Protein AF-A0A7C4ANP7-F1 (afdb_monomer_lite)

Structure (mmCIF, N/CA/C/O backbone):
data_AF-A0A7C4ANP7-F1
#
_entry.id   AF-A0A7C4ANP7-F1
#
loop_
_atom_site.group_PDB
_atom_site.id
_atom_site.type_symbol
_atom_site.label_atom_id
_atom_site.label_alt_id
_atom_site.label_comp_id
_atom_site.label_asym_id
_atom_site.label_entity_id
_atom_site.label_seq_id
_atom_site.pdbx_PDB_ins_code
_atom_site.Cartn_x
_atom_site.Cartn_y
_atom_site.Cartn_z
_atom_site.occupancy
_atom_site.B_iso_or_equiv
_atom_site.auth_seq_id
_atom_site.auth_comp_id
_atom_site.auth_asym_id
_atom_site.auth_atom_id
_atom_site.pdbx_PDB_model_num
ATOM 1 N N . MET A 1 1 ? -17.317 -28.938 -6.464 1.00 40.22 1 MET A N 1
ATOM 2 C CA . MET A 1 1 ? -17.185 -28.400 -5.095 1.00 40.22 1 MET A CA 1
ATOM 3 C C . MET A 1 1 ? -15.852 -27.673 -5.060 1.00 40.22 1 MET A C 1
ATOM 5 O O . MET A 1 1 ? -14.845 -28.324 -5.298 1.00 40.22 1 MET A O 1
ATOM 9 N N . ALA A 1 2 ? -15.842 -26.341 -4.957 1.00 45.69 2 ALA A N 1
ATOM 10 C CA . ALA A 1 2 ? -14.585 -25.593 -4.890 1.00 45.69 2 ALA A CA 1
ATOM 11 C C . ALA A 1 2 ? -13.869 -25.971 -3.587 1.00 45.69 2 ALA A C 1
ATOM 13 O O . ALA A 1 2 ? -14.517 -26.036 -2.540 1.00 45.69 2 ALA A O 1
ATOM 14 N N . LEU A 1 3 ? -12.574 -26.278 -3.661 1.00 48.97 3 LEU A N 1
ATOM 15 C CA . LEU A 1 3 ? -11.754 -26.477 -2.468 1.00 48.97 3 LEU A CA 1
ATOM 16 C C . LEU A 1 3 ? -11.842 -25.209 -1.596 1.00 48.97 3 LEU A C 1
ATOM 18 O O . LEU A 1 3 ? -11.924 -24.108 -2.152 1.00 48.97 3 LEU A O 1
ATOM 22 N N . PRO A 1 4 ? -11.867 -25.328 -0.257 1.00 54.59 4 PRO A N 1
ATOM 23 C CA . PRO A 1 4 ? -11.813 -24.157 0.607 1.00 54.59 4 PRO A CA 1
ATOM 24 C C . PRO A 1 4 ? -10.547 -23.362 0.276 1.00 54.59 4 PRO A C 1
ATOM 26 O O . PRO A 1 4 ? -9.465 -23.939 0.176 1.00 54.59 4 PRO A O 1
ATOM 29 N N . LYS A 1 5 ? -10.689 -22.047 0.073 1.00 63.66 5 LYS A N 1
ATOM 30 C CA . LYS A 1 5 ? -9.540 -21.158 -0.113 1.00 63.66 5 LYS A CA 1
ATOM 31 C C . LYS A 1 5 ? -8.681 -21.239 1.144 1.00 63.66 5 LYS A C 1
ATOM 33 O O . LYS A 1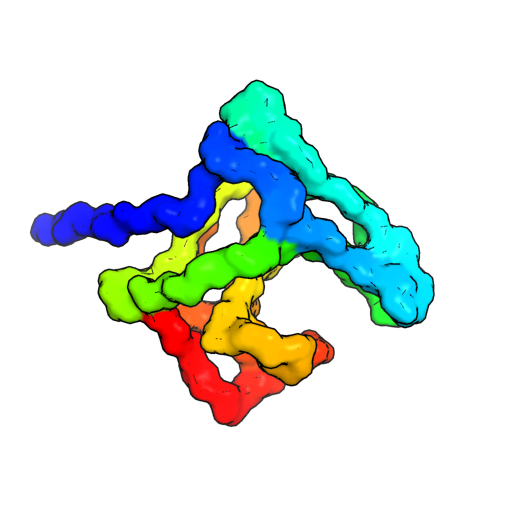 5 ? -9.143 -20.898 2.231 1.00 63.66 5 LYS A O 1
ATOM 38 N N . GLN A 1 6 ? -7.473 -21.765 0.996 1.00 81.12 6 GLN A N 1
ATOM 39 C CA . GLN A 1 6 ? -6.499 -21.804 2.070 1.00 81.12 6 GLN A CA 1
ATOM 40 C C . GLN A 1 6 ? -5.909 -20.399 2.197 1.00 81.12 6 GLN A C 1
ATOM 42 O O . GLN A 1 6 ? -5.397 -19.854 1.225 1.00 81.12 6 GLN A O 1
ATOM 47 N N . GLU A 1 7 ? -6.028 -19.799 3.376 1.00 89.56 7 GLU A N 1
ATOM 48 C CA . GLU A 1 7 ? -5.483 -18.478 3.687 1.00 89.56 7 GLU A CA 1
ATOM 49 C C . GLU A 1 7 ? -4.463 -18.619 4.817 1.00 89.56 7 GLU A C 1
ATOM 51 O O . GLU A 1 7 ? -4.650 -19.417 5.740 1.00 89.56 7 GLU A O 1
ATOM 56 N N . ILE A 1 8 ? -3.394 -17.826 4.759 1.00 91.50 8 ILE A N 1
ATOM 57 C CA . ILE A 1 8 ? -2.468 -17.638 5.876 1.00 91.50 8 ILE A CA 1
ATOM 58 C C . ILE A 1 8 ? -2.485 -16.181 6.314 1.00 91.50 8 ILE A C 1
ATOM 60 O O . ILE A 1 8 ? -2.607 -15.262 5.504 1.00 91.50 8 ILE A O 1
ATOM 64 N N . VAL A 1 9 ? -2.353 -15.964 7.618 1.00 89.81 9 VAL A N 1
ATOM 65 C CA . VAL A 1 9 ? -2.285 -14.618 8.183 1.00 89.81 9 VAL A CA 1
ATOM 66 C C . VAL A 1 9 ? -0.850 -14.115 8.073 1.00 89.81 9 VAL A C 1
ATOM 68 O O . VAL A 1 9 ? 0.039 -14.628 8.746 1.00 89.81 9 VAL A O 1
ATOM 71 N N . LEU A 1 10 ? -0.630 -13.104 7.230 1.00 89.25 10 LEU A N 1
ATOM 72 C CA . LEU A 1 10 ? 0.674 -12.437 7.111 1.00 89.25 10 LEU A CA 1
ATOM 73 C C . LEU A 1 10 ? 0.885 -11.400 8.215 1.00 89.25 10 LEU A C 1
ATOM 75 O O . LEU A 1 10 ? 1.976 -11.272 8.763 1.00 89.25 10 LEU A O 1
ATOM 79 N N . VAL A 1 11 ? -0.171 -10.654 8.546 1.00 88.75 11 VAL A N 1
ATOM 80 C CA . VAL A 1 11 ? -0.150 -9.629 9.589 1.00 88.75 11 VAL A CA 1
ATOM 81 C C . VAL A 1 11 ? -1.439 -9.712 10.385 1.00 88.75 11 VAL A C 1
ATOM 83 O O . VAL A 1 11 ? -2.523 -9.498 9.846 1.00 88.75 11 VAL A O 1
ATOM 86 N N . ASP A 1 12 ? -1.301 -9.968 11.682 1.00 87.81 12 ASP A N 1
ATOM 87 C CA . ASP A 1 12 ? -2.381 -9.812 12.647 1.00 87.81 12 ASP A CA 1
ATOM 88 C C . ASP A 1 12 ? -2.166 -8.528 13.449 1.00 87.81 12 ASP A C 1
ATOM 90 O O . ASP A 1 12 ? -1.291 -8.444 14.312 1.00 87.81 12 ASP A O 1
ATOM 94 N N . PHE A 1 13 ? -2.981 -7.513 13.172 1.00 86.81 13 PHE A 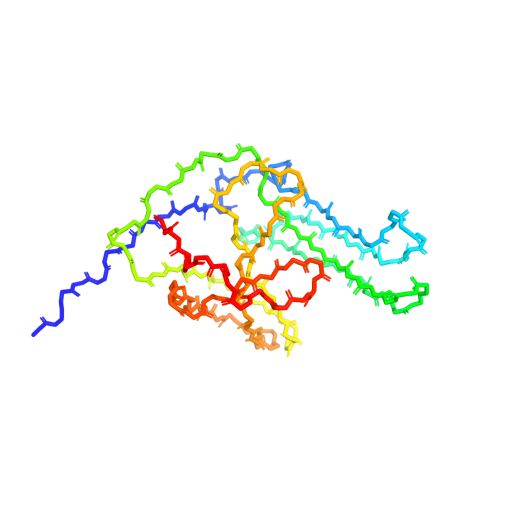N 1
ATOM 95 C CA . PHE A 1 13 ? -2.909 -6.244 13.886 1.00 86.81 13 PHE A CA 1
ATOM 96 C C . PHE A 1 13 ? -3.411 -6.313 15.334 1.00 86.81 13 PHE A C 1
ATOM 98 O O . PHE A 1 13 ? -3.214 -5.357 16.075 1.00 86.81 13 PHE A O 1
ATOM 105 N N . HIS A 1 14 ? -4.036 -7.412 15.766 1.00 83.50 14 HIS A N 1
ATOM 106 C CA . HIS A 1 14 ? -4.350 -7.622 17.183 1.00 83.50 14 HIS A CA 1
ATOM 107 C C . HIS A 1 14 ? -3.122 -8.051 17.989 1.00 83.50 14 HIS A C 1
ATOM 109 O O . HIS A 1 14 ? -3.103 -7.879 19.206 1.00 83.50 14 HIS A O 1
ATOM 115 N N . ASN A 1 15 ? -2.100 -8.585 17.316 1.00 75.50 15 ASN A N 1
ATOM 116 C CA . ASN A 1 15 ? -0.897 -9.127 17.941 1.00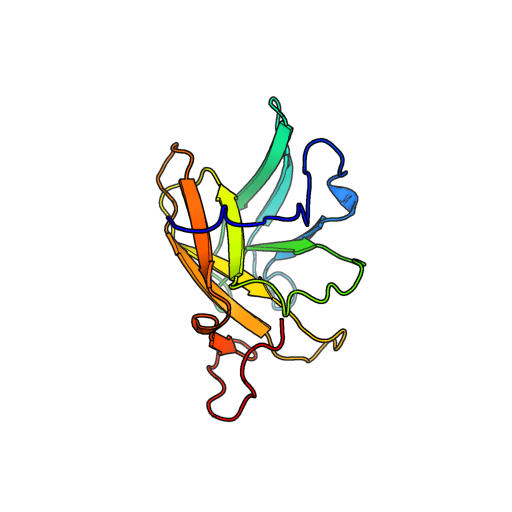 75.50 15 ASN A CA 1
ATOM 117 C C . ASN A 1 15 ? 0.398 -8.494 17.396 1.00 75.50 15 ASN A C 1
ATOM 119 O O . ASN A 1 15 ? 1.493 -9.017 17.595 1.00 75.50 15 ASN A O 1
ATOM 123 N N . THR A 1 16 ? 0.288 -7.364 16.690 1.00 68.25 16 THR A N 1
ATOM 124 C CA . THR A 1 16 ? 1.433 -6.585 16.212 1.00 68.25 16 THR A CA 1
ATOM 125 C C . THR A 1 16 ? 1.447 -5.212 16.862 1.00 68.25 16 THR A C 1
ATOM 127 O O . THR A 1 16 ? 0.404 -4.638 17.168 1.00 68.25 16 THR A O 1
ATOM 130 N N . THR A 1 17 ? 2.639 -4.658 17.054 1.00 68.88 17 THR A N 1
ATOM 131 C CA . THR A 1 17 ? 2.788 -3.291 17.548 1.00 68.88 17 THR A CA 1
ATOM 132 C C . THR A 1 17 ? 3.034 -2.346 16.371 1.00 68.88 17 THR A C 1
ATOM 134 O O . THR A 1 17 ? 3.784 -2.657 15.445 1.00 68.88 17 THR A O 1
ATOM 137 N N . VAL A 1 18 ? 2.425 -1.156 16.408 1.00 71.88 18 VAL A N 1
ATOM 138 C CA . VAL A 1 18 ? 2.625 -0.103 15.391 1.00 71.88 18 VAL A CA 1
ATOM 139 C C . VAL A 1 18 ? 4.097 0.206 15.078 1.00 71.88 18 VAL A C 1
ATOM 141 O O . VAL A 1 18 ? 4.363 0.439 13.908 1.00 71.88 18 VAL A O 1
ATOM 144 N N . PRO A 1 19 ? 5.071 0.180 16.015 1.00 62.22 19 PRO A N 1
ATOM 145 C CA . PRO A 1 19 ? 6.475 0.487 15.713 1.00 62.22 19 PRO A CA 1
ATOM 146 C C . PRO A 1 19 ? 7.128 -0.357 14.605 1.00 62.22 19 PRO A C 1
ATOM 148 O O . PRO A 1 19 ? 8.150 0.059 14.060 1.00 62.22 19 PRO A O 1
ATOM 151 N N . VAL A 1 20 ? 6.563 -1.522 14.254 1.00 80.50 20 VAL A N 1
ATOM 152 C CA . VAL A 1 20 ? 7.018 -2.330 13.103 1.00 80.50 20 VAL A CA 1
ATOM 153 C C . VAL A 1 20 ? 6.653 -1.662 11.769 1.00 80.50 20 VAL A C 1
ATOM 155 O O . VAL A 1 20 ? 7.358 -1.802 10.767 1.00 80.50 20 VAL A O 1
ATOM 158 N N . TRP A 1 21 ? 5.571 -0.887 11.760 1.00 87.69 21 TRP A N 1
ATOM 159 C CA . TRP A 1 21 ? 5.126 -0.101 10.623 1.00 87.69 21 TRP A CA 1
ATOM 160 C C . TRP A 1 21 ? 5.691 1.313 10.684 1.00 87.69 21 TRP A C 1
ATOM 162 O O . TRP A 1 21 ? 5.562 2.029 11.675 1.00 87.69 21 TRP A O 1
ATOM 172 N N . ARG A 1 22 ? 6.300 1.748 9.585 1.00 89.25 22 ARG A N 1
ATOM 173 C CA . ARG A 1 22 ? 6.880 3.083 9.463 1.00 89.25 22 ARG A CA 1
ATOM 174 C C . ARG A 1 22 ? 6.031 3.953 8.560 1.00 89.25 22 ARG A C 1
ATOM 176 O O . ARG A 1 22 ? 5.747 3.581 7.423 1.00 89.25 22 ARG A O 1
ATOM 183 N N . VAL A 1 23 ? 5.667 5.124 9.069 1.00 92.69 23 VAL A N 1
ATOM 184 C CA . VAL A 1 23 ? 5.062 6.191 8.272 1.00 92.69 23 VAL A CA 1
ATOM 185 C C . VAL A 1 23 ? 6.130 6.805 7.369 1.00 92.69 23 VAL A C 1
ATOM 187 O O . VAL A 1 23 ? 7.232 7.117 7.820 1.00 92.69 23 VAL A O 1
ATOM 190 N N . VAL A 1 24 ? 5.792 6.990 6.095 1.00 92.81 24 VAL A N 1
ATOM 191 C CA . VAL A 1 24 ? 6.639 7.638 5.092 1.00 92.81 24 VAL A CA 1
ATOM 192 C C . VAL A 1 24 ? 5.796 8.646 4.316 1.00 92.81 24 VAL A C 1
ATOM 194 O O . VAL A 1 24 ? 4.818 8.271 3.663 1.00 92.81 24 VAL A O 1
ATOM 197 N N . ASN A 1 25 ? 6.213 9.910 4.364 1.00 93.75 25 ASN A N 1
ATOM 198 C CA . ASN A 1 25 ? 5.591 11.036 3.667 1.00 93.75 25 ASN A CA 1
ATOM 199 C C . ASN A 1 25 ? 6.576 11.646 2.652 1.00 93.75 25 ASN A C 1
ATOM 201 O O . ASN A 1 25 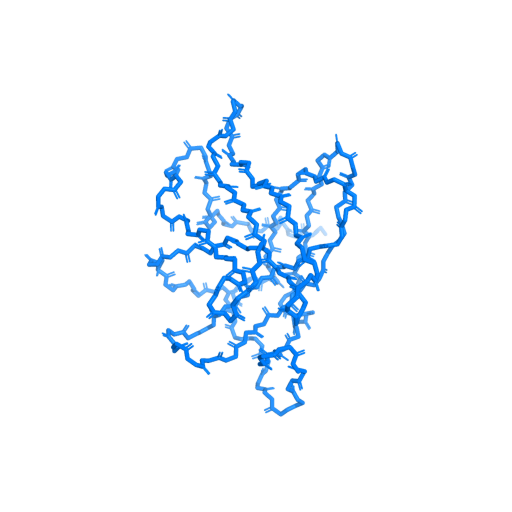? 7.755 11.292 2.608 1.00 93.75 25 ASN A O 1
ATOM 205 N N . ASP A 1 26 ? 6.100 12.593 1.855 1.00 89.31 26 ASP A N 1
ATOM 206 C CA . ASP A 1 26 ? 6.824 13.301 0.788 1.00 89.31 26 ASP A CA 1
ATOM 207 C C . ASP A 1 26 ? 7.865 14.350 1.252 1.00 89.31 26 ASP A C 1
ATOM 209 O O . ASP A 1 26 ? 8.324 15.180 0.462 1.00 89.31 26 ASP A O 1
ATOM 213 N N . THR A 1 27 ? 8.294 14.315 2.514 1.00 85.19 27 THR A N 1
ATOM 214 C CA . THR A 1 27 ? 9.043 15.412 3.151 1.00 85.19 27 THR A CA 1
ATOM 215 C C . THR A 1 27 ? 10.482 15.594 2.656 1.00 85.19 27 THR A C 1
ATOM 217 O O . THR A 1 27 ? 11.034 16.685 2.779 1.00 85.19 27 THR A O 1
ATOM 220 N N . VAL A 1 28 ? 11.096 14.573 2.044 1.00 81.19 28 VAL A N 1
ATOM 221 C CA . VAL A 1 28 ? 12.514 14.600 1.617 1.00 81.19 28 VAL A CA 1
ATOM 222 C C . VAL A 1 28 ? 12.809 15.703 0.593 1.00 81.19 28 VAL A C 1
ATOM 224 O O . VAL A 1 28 ? 13.879 16.301 0.633 1.00 81.19 28 VAL A O 1
ATOM 227 N N . MET A 1 29 ? 11.863 15.999 -0.303 1.00 79.69 29 MET A N 1
ATOM 228 C CA . MET A 1 29 ? 12.022 17.018 -1.354 1.00 79.69 29 MET A CA 1
ATOM 229 C C . MET A 1 29 ? 11.222 18.301 -1.065 1.00 79.69 29 MET A C 1
ATOM 231 O O . MET A 1 29 ? 10.912 19.058 -1.982 1.00 79.69 29 MET A O 1
ATOM 235 N N . GLY A 1 30 ? 10.876 18.550 0.205 1.00 83.50 30 GLY A N 1
ATOM 236 C CA . GLY A 1 30 ? 10.112 19.731 0.623 1.00 83.50 30 GLY A CA 1
ATOM 237 C C . GLY A 1 30 ? 8.591 19.576 0.540 1.00 83.50 30 GLY A C 1
ATOM 238 O O . GLY A 1 30 ? 7.874 20.574 0.662 1.00 83.50 30 GLY A O 1
ATOM 239 N N . GLY A 1 31 ? 8.093 18.351 0.342 1.00 90.19 31 GLY A N 1
ATOM 240 C CA . GLY A 1 31 ? 6.684 18.028 0.538 1.00 90.19 31 GLY A CA 1
ATOM 241 C C . GLY A 1 31 ? 6.257 18.278 1.986 1.00 90.19 31 GLY A C 1
ATOM 242 O O . GLY A 1 31 ? 7.072 18.265 2.911 1.00 90.19 31 GLY A O 1
ATOM 243 N N . ILE A 1 32 ? 4.975 18.579 2.168 1.00 94.06 32 ILE A N 1
ATOM 244 C CA . ILE A 1 32 ? 4.404 18.955 3.471 1.00 94.06 32 ILE A CA 1
ATOM 245 C C . ILE A 1 32 ? 3.218 18.064 3.842 1.00 94.06 32 ILE A C 1
ATOM 247 O O . ILE A 1 32 ? 2.334 18.485 4.589 1.00 94.06 32 ILE A O 1
ATOM 251 N N . SER A 1 33 ? 3.152 16.859 3.273 1.00 96.25 33 SER A N 1
ATOM 252 C CA . SER A 1 33 ? 2.150 15.883 3.672 1.00 96.25 33 SER A CA 1
ATOM 253 C C . SER A 1 33 ? 2.492 15.320 5.051 1.00 96.25 33 SER A C 1
ATOM 255 O O . SER A 1 33 ? 3.654 15.081 5.389 1.00 96.25 33 SER A O 1
ATOM 257 N N . GLU A 1 34 ? 1.463 15.088 5.855 1.00 96.50 34 GLU A N 1
ATOM 258 C CA . GLU A 1 34 ? 1.608 14.615 7.226 1.00 96.50 34 GLU A CA 1
ATOM 259 C C . GLU A 1 34 ? 0.650 13.459 7.472 1.00 96.50 34 GLU A C 1
ATOM 261 O O . GLU A 1 34 ? -0.500 13.474 7.030 1.00 96.50 34 GLU A O 1
ATOM 266 N N . SER A 1 35 ? 1.125 12.430 8.165 1.00 96.69 35 SER A N 1
ATOM 267 C CA . SER A 1 35 ? 0.298 11.292 8.533 1.00 96.69 35 SER A CA 1
ATOM 268 C C . SER A 1 35 ? 0.818 10.589 9.775 1.00 96.69 35 SER A C 1
ATOM 270 O O . SER A 1 35 ? 1.970 10.756 10.176 1.00 96.69 35 SER A O 1
ATOM 272 N N . THR A 1 36 ? -0.061 9.806 10.385 1.00 95.19 36 THR A N 1
ATOM 273 C CA . THR A 1 36 ? 0.188 9.009 11.577 1.00 95.19 36 THR A CA 1
ATOM 274 C C . THR A 1 36 ? -0.411 7.624 11.403 1.00 95.19 36 THR A C 1
ATOM 276 O O . THR A 1 36 ? -1.365 7.417 10.646 1.00 95.19 36 THR A O 1
ATOM 279 N N . MET A 1 37 ? 0.154 6.668 12.131 1.00 93.62 37 MET A N 1
ATOM 280 C CA . MET A 1 37 ? -0.413 5.341 12.292 1.00 93.62 37 MET A CA 1
ATOM 281 C C . MET A 1 37 ? -0.531 5.049 13.784 1.00 93.62 37 MET A C 1
ATOM 283 O O . MET A 1 37 ? 0.424 5.259 14.528 1.00 93.62 37 MET A O 1
ATOM 287 N N . THR A 1 38 ? -1.703 4.611 14.229 1.00 92.44 38 THR A N 1
ATOM 288 C CA . THR A 1 38 ? -1.998 4.328 15.640 1.00 92.44 38 THR A CA 1
ATOM 289 C C . THR A 1 38 ? -2.764 3.017 15.781 1.00 92.44 38 THR A C 1
ATOM 291 O O . THR A 1 38 ? -3.316 2.500 14.810 1.00 92.44 38 THR A O 1
ATOM 294 N N . ASN A 1 39 ? -2.793 2.453 16.991 1.00 90.12 39 ASN A N 1
ATOM 295 C CA . ASN A 1 39 ? -3.653 1.305 17.285 1.00 90.12 39 ASN A CA 1
ATOM 296 C C . ASN A 1 39 ? -5.127 1.725 17.237 1.00 90.12 39 ASN A C 1
ATOM 298 O O . ASN A 1 39 ? -5.484 2.794 17.732 1.00 90.12 39 ASN A O 1
ATOM 302 N N . GLY A 1 40 ? -5.978 0.874 16.665 1.00 87.88 40 GLY A N 1
ATOM 303 C CA . GLY A 1 40 ? -7.428 1.047 16.715 1.00 87.88 40 GLY A CA 1
ATOM 304 C C . GLY A 1 40 ? -8.018 0.573 18.046 1.00 87.88 40 GLY A C 1
ATOM 305 O O . GLY A 1 40 ? -7.537 -0.389 18.638 1.00 87.88 40 GLY A O 1
ATOM 306 N N . GLU A 1 41 ? -9.100 1.212 18.500 1.00 80.19 41 GLU A N 1
ATOM 307 C CA . GLU A 1 41 ? -9.770 0.869 19.770 1.00 80.19 41 GLU A CA 1
ATOM 308 C C . GLU A 1 41 ? -10.357 -0.553 19.794 1.00 80.19 41 GLU A C 1
ATOM 310 O O . GLU A 1 41 ? -10.445 -1.172 20.849 1.00 80.19 41 GLU A O 1
ATOM 315 N N . GLN A 1 42 ? -10.749 -1.085 18.633 1.00 81.12 42 GLN A N 1
ATOM 316 C CA . GLN A 1 42 ? -11.356 -2.417 18.481 1.00 81.12 42 GLN A CA 1
ATOM 317 C C . GLN A 1 42 ? -10.372 -3.439 17.891 1.00 81.12 42 GLN A C 1
ATOM 319 O O . GLN A 1 42 ? -10.790 -4.425 17.286 1.00 81.12 42 GLN A O 1
ATOM 324 N N . GLY A 1 43 ? -9.070 -3.175 18.028 1.00 82.81 43 GLY A N 1
ATOM 325 C CA . GLY A 1 43 ? -8.033 -3.871 17.281 1.00 82.81 43 GLY A CA 1
ATOM 326 C C . GLY A 1 43 ? -7.829 -3.279 15.884 1.00 82.81 43 GLY A C 1
ATOM 327 O O . GLY A 1 43 ? -8.542 -2.367 15.449 1.00 82.81 43 GLY A O 1
ATOM 328 N N . GLY A 1 44 ? -6.805 -3.762 15.183 1.00 88.44 44 GLY A N 1
ATOM 329 C CA . GLY A 1 44 ? -6.385 -3.150 13.930 1.00 88.44 44 GLY A CA 1
ATOM 330 C C . GLY A 1 44 ? -5.517 -1.913 14.148 1.00 88.44 44 GLY A C 1
ATOM 331 O O . GLY A 1 44 ? -5.094 -1.586 15.259 1.00 88.44 44 GLY A O 1
ATOM 332 N N . VAL A 1 45 ? -5.278 -1.200 13.055 1.00 92.38 45 VAL A N 1
ATOM 333 C CA . VAL A 1 45 ? -4.527 0.056 13.041 1.00 92.38 45 VAL A CA 1
ATOM 334 C C . VAL A 1 45 ? -5.285 1.111 12.252 1.00 92.38 45 VAL A C 1
ATOM 336 O O . VAL A 1 45 ? -6.002 0.800 11.299 1.00 92.38 45 VAL A O 1
ATOM 339 N N . VAL A 1 46 ? -5.115 2.367 12.646 1.00 94.25 46 VAL A N 1
ATOM 340 C CA . VAL A 1 46 ? -5.663 3.528 11.952 1.00 94.25 46 VAL A CA 1
ATOM 341 C C . VAL A 1 46 ? -4.508 4.284 11.325 1.00 94.25 46 VAL A C 1
ATOM 343 O O . VAL A 1 46 ? -3.641 4.794 12.027 1.00 94.25 46 VAL A O 1
ATOM 346 N N . PHE A 1 47 ? -4.508 4.359 9.998 1.00 95.19 47 PHE A N 1
ATOM 347 C CA . PHE A 1 47 ? -3.635 5.247 9.245 1.00 95.19 47 PHE A CA 1
ATOM 348 C C . PHE A 1 47 ? -4.423 6.491 8.833 1.00 95.19 47 PHE A C 1
ATOM 350 O O . PHE A 1 47 ? -5.468 6.375 8.190 1.00 95.19 47 PHE A O 1
ATOM 357 N N . SER A 1 48 ? -3.948 7.676 9.214 1.00 95.88 48 SER A N 1
ATOM 358 C CA . SER A 1 48 ? -4.660 8.936 8.977 1.00 95.88 48 SER A CA 1
ATOM 359 C C . SER A 1 48 ? -3.699 10.087 8.713 1.00 95.88 48 SER A C 1
ATOM 361 O O . SER A 1 48 ? -2.563 10.066 9.173 1.00 95.88 48 SER A O 1
ATOM 363 N N . GLY A 1 49 ? -4.133 11.093 7.958 1.00 95.38 49 GLY A N 1
ATOM 364 C CA . GLY A 1 49 ? -3.281 12.225 7.624 1.00 95.38 49 GLY A CA 1
ATOM 365 C C . GLY A 1 49 ? -3.858 13.128 6.545 1.00 95.38 49 GLY A C 1
ATOM 366 O O . GLY A 1 49 ? -4.961 12.903 6.043 1.00 95.38 49 GLY A O 1
ATOM 367 N N . THR A 1 50 ? -3.074 14.133 6.170 1.00 95.50 50 THR A N 1
ATOM 368 C CA . THR A 1 50 ? -3.384 15.085 5.104 1.00 95.50 50 THR A CA 1
ATOM 369 C C . THR A 1 50 ? -2.306 15.019 4.033 1.00 95.50 50 THR A C 1
ATOM 371 O O . THR A 1 50 ? -1.126 15.212 4.316 1.00 95.50 50 THR A O 1
ATOM 374 N N . VAL A 1 51 ? -2.725 14.783 2.789 1.00 94.56 51 VAL A N 1
ATOM 375 C CA . VAL A 1 51 ? -1.851 14.901 1.618 1.00 94.56 51 VAL A CA 1
ATOM 376 C C . VAL A 1 51 ? -1.916 16.336 1.109 1.00 94.56 51 VAL A C 1
ATOM 378 O O . VAL A 1 51 ? -2.999 16.848 0.822 1.00 94.56 51 VAL A O 1
ATOM 381 N N . SER A 1 52 ? -0.759 16.973 0.970 1.00 93.25 52 SER A N 1
ATOM 382 C CA . SER A 1 52 ? -0.617 18.265 0.306 1.00 93.25 52 SER A CA 1
ATOM 383 C C . SER A 1 52 ? -0.046 18.052 -1.086 1.00 93.25 52 SER A C 1
ATOM 385 O O . SER A 1 52 ? 0.906 17.308 -1.243 1.00 93.25 52 SER A O 1
ATOM 387 N N . LEU A 1 53 ? -0.592 18.726 -2.098 1.00 90.81 53 LEU A N 1
ATOM 388 C CA . LEU A 1 53 ? -0.040 18.694 -3.461 1.00 90.81 53 LEU A CA 1
ATOM 389 C C . LEU A 1 53 ? 0.959 19.833 -3.730 1.00 90.81 53 LEU A C 1
ATOM 391 O O . LEU A 1 53 ? 1.435 19.997 -4.855 1.00 90.81 53 LEU A O 1
ATOM 395 N N . LYS A 1 54 ? 1.238 20.666 -2.719 1.00 90.12 54 LYS A N 1
ATOM 396 C CA . LYS A 1 54 ? 2.227 21.746 -2.819 1.00 90.12 54 LYS A CA 1
ATOM 397 C C . LYS A 1 54 ? 3.632 21.144 -2.876 1.00 90.12 54 LYS A C 1
ATOM 399 O O . LYS A 1 54 ? 3.880 20.131 -2.243 1.00 90.12 54 LYS A O 1
ATOM 404 N N . ASN A 1 55 ? 4.551 21.826 -3.559 1.00 84.69 55 ASN A N 1
ATOM 405 C CA . ASN A 1 55 ? 5.957 21.422 -3.682 1.00 84.69 55 ASN A CA 1
ATOM 406 C C . ASN A 1 55 ? 6.121 20.049 -4.359 1.00 84.69 55 ASN A C 1
ATOM 408 O O . ASN A 1 55 ? 6.646 19.110 -3.774 1.00 84.69 55 ASN A O 1
ATOM 412 N N . PHE A 1 56 ? 5.729 19.981 -5.637 1.00 80.88 56 PHE A N 1
ATOM 413 C CA . PHE A 1 56 ? 5.991 18.848 -6.541 1.00 80.88 56 PHE A CA 1
ATOM 414 C C . PHE A 1 56 ? 5.103 17.601 -6.341 1.00 80.88 56 PHE A C 1
ATOM 416 O O . PHE A 1 56 ? 5.482 16.500 -6.736 1.00 80.88 56 PHE A O 1
ATOM 423 N N . GLY A 1 57 ? 3.885 17.783 -5.815 1.00 84.81 57 GLY A N 1
ATOM 424 C CA . GLY A 1 57 ? 2.899 16.717 -5.593 1.00 84.81 57 GLY A CA 1
ATOM 425 C C . GLY A 1 57 ? 2.814 16.326 -4.121 1.00 84.81 57 GLY A C 1
ATOM 426 O O . GLY A 1 57 ? 3.182 17.125 -3.270 1.00 84.81 57 GLY A O 1
ATOM 427 N N . GLY A 1 58 ? 2.317 15.120 -3.824 1.00 90.25 58 GLY A N 1
ATOM 428 C CA . GLY A 1 58 ? 2.430 14.597 -2.468 1.00 90.25 58 GLY A CA 1
ATOM 429 C C . GLY A 1 58 ? 1.866 13.209 -2.216 1.00 90.25 58 GLY A C 1
ATOM 430 O O . GLY A 1 58 ? 1.063 12.685 -2.993 1.00 90.25 58 GLY A O 1
ATOM 431 N N . PHE A 1 59 ? 2.329 12.598 -1.125 1.00 92.38 59 PHE A N 1
ATOM 432 C CA . PHE A 1 59 ? 1.871 11.288 -0.673 1.00 92.38 59 PHE A CA 1
ATOM 433 C C . PHE A 1 59 ? 2.073 11.084 0.833 1.00 92.38 59 PHE A C 1
ATOM 435 O O . PHE A 1 59 ? 3.006 11.610 1.435 1.00 92.38 59 PHE A O 1
ATOM 442 N N . CYS A 1 60 ? 1.229 10.217 1.394 1.00 95.50 60 CYS A N 1
ATOM 443 C CA . CYS A 1 60 ? 1.418 9.587 2.696 1.00 95.50 60 CYS A CA 1
ATOM 444 C C . CYS A 1 60 ? 1.352 8.067 2.507 1.00 95.50 60 CYS A C 1
ATOM 446 O O . CYS A 1 60 ? 0.537 7.572 1.724 1.00 95.50 60 CYS A O 1
ATOM 448 N N . SER A 1 61 ? 2.187 7.314 3.217 1.00 94.44 61 SER A N 1
ATOM 449 C CA . SER A 1 61 ? 2.217 5.850 3.145 1.00 94.44 61 SER A CA 1
ATOM 450 C C . SER A 1 61 ? 2.678 5.220 4.457 1.00 94.44 61 SER A C 1
ATOM 452 O O . SER A 1 61 ? 3.332 5.877 5.265 1.00 94.44 61 SER A O 1
ATOM 454 N N . VAL A 1 62 ? 2.365 3.938 4.651 1.00 93.56 62 VAL A N 1
ATOM 455 C CA . VAL A 1 62 ? 2.888 3.121 5.755 1.00 93.56 62 VAL A CA 1
ATOM 456 C C . VAL A 1 62 ? 3.498 1.847 5.207 1.00 93.56 62 VAL A C 1
ATOM 458 O O . VAL A 1 62 ? 2.978 1.258 4.260 1.00 93.56 62 VAL A O 1
ATOM 461 N N . HIS A 1 63 ? 4.628 1.455 5.779 1.00 89.25 63 HIS A N 1
ATOM 462 C CA . HIS A 1 63 ? 5.442 0.349 5.291 1.00 89.25 63 HIS A CA 1
ATOM 463 C C . HIS A 1 63 ? 5.715 -0.589 6.447 1.00 89.25 63 HIS A C 1
ATOM 465 O O . HIS A 1 63 ? 6.182 -0.149 7.497 1.00 89.25 63 HIS A O 1
ATOM 471 N N . LEU A 1 64 ? 5.460 -1.873 6.246 1.00 87.50 64 LEU A N 1
ATOM 472 C CA . LEU A 1 64 ? 5.891 -2.895 7.180 1.00 87.50 64 LEU A CA 1
ATOM 473 C C . LEU A 1 64 ? 7.407 -3.084 7.003 1.00 87.50 64 LEU A C 1
ATOM 475 O O . LEU A 1 64 ? 7.873 -3.390 5.907 1.00 87.50 64 LEU A O 1
ATOM 479 N N . HIS A 1 65 ? 8.187 -2.816 8.049 1.00 74.75 65 HIS A N 1
ATOM 480 C CA . HIS A 1 65 ? 9.650 -2.828 7.992 1.00 74.75 65 HIS A CA 1
ATOM 481 C C . HIS A 1 65 ? 10.222 -4.077 8.678 1.00 74.75 65 HIS A C 1
ATOM 483 O O . HIS A 1 65 ? 9.658 -4.548 9.661 1.00 74.75 65 HIS A O 1
ATOM 489 N N . ASN A 1 66 ? 11.372 -4.576 8.203 1.00 65.81 66 ASN A N 1
ATOM 490 C CA . ASN A 1 66 ? 12.102 -5.718 8.781 1.00 65.81 66 ASN A CA 1
ATOM 491 C C . ASN A 1 66 ? 11.271 -7.004 8.940 1.00 65.81 66 ASN A C 1
ATOM 493 O O . ASN A 1 66 ? 11.299 -7.647 9.989 1.00 65.81 66 ASN A O 1
ATOM 497 N N . THR A 1 67 ? 10.534 -7.387 7.901 1.00 71.50 67 THR A N 1
ATOM 498 C CA . THR A 1 67 ? 9.747 -8.627 7.904 1.00 71.50 67 THR A CA 1
ATOM 499 C C . THR A 1 67 ? 10.544 -9.792 7.359 1.00 71.50 67 THR A C 1
ATOM 501 O O . THR A 1 67 ? 11.493 -9.610 6.595 1.00 71.50 67 THR A O 1
ATOM 504 N N . ALA A 1 68 ? 10.104 -11.003 7.696 1.00 73.69 68 ALA A N 1
ATOM 505 C CA . ALA A 1 68 ? 10.501 -12.175 6.938 1.00 73.69 68 ALA A CA 1
ATOM 506 C C . ALA A 1 68 ? 10.068 -12.019 5.471 1.00 73.69 68 ALA A C 1
ATOM 508 O O . ALA A 1 68 ? 9.040 -11.404 5.169 1.00 73.69 68 ALA A O 1
ATOM 509 N N . VAL A 1 69 ? 10.866 -12.585 4.570 1.00 81.50 69 VAL A N 1
ATOM 510 C CA . VAL A 1 69 ? 10.428 -12.854 3.201 1.00 81.50 69 VAL A CA 1
ATOM 511 C C . VAL A 1 69 ? 9.496 -14.060 3.269 1.00 81.50 69 VAL A C 1
ATOM 513 O O . VAL A 1 69 ? 9.825 -15.057 3.914 1.00 81.50 69 VAL A O 1
ATOM 516 N N . HIS A 1 70 ? 8.331 -13.953 2.640 1.00 85.44 70 HIS A N 1
ATOM 517 C CA . HIS A 1 70 ? 7.361 -15.038 2.554 1.00 85.44 70 HIS A CA 1
ATOM 518 C C . HIS A 1 70 ? 7.387 -15.613 1.139 1.00 85.44 70 HIS A C 1
ATOM 520 O O . HIS A 1 70 ? 7.363 -14.841 0.190 1.00 85.44 70 HIS A O 1
ATOM 526 N N . ASP A 1 71 ? 7.438 -16.941 1.021 1.00 90.62 71 ASP A N 1
ATOM 527 C CA . ASP A 1 71 ? 7.134 -17.650 -0.225 1.00 90.62 71 ASP A CA 1
ATOM 528 C C . ASP A 1 71 ? 5.621 -17.864 -0.277 1.00 90.62 71 ASP A C 1
ATOM 530 O O . ASP A 1 71 ? 5.058 -18.604 0.542 1.00 90.62 71 ASP A O 1
ATOM 534 N N . LEU A 1 72 ? 4.960 -17.161 -1.194 1.00 92.69 72 LEU A N 1
ATOM 535 C CA . LEU A 1 72 ? 3.518 -17.222 -1.396 1.00 92.69 72 LEU A CA 1
ATOM 536 C C . LEU A 1 72 ? 3.154 -17.873 -2.735 1.00 92.69 72 LEU A C 1
ATOM 538 O O . LEU A 1 72 ? 2.020 -17.727 -3.192 1.00 92.69 72 LEU A O 1
ATOM 542 N N . SER A 1 73 ? 4.065 -18.650 -3.327 1.00 93.44 73 SER A N 1
ATOM 543 C CA . SER A 1 73 ? 3.879 -19.338 -4.615 1.00 93.44 73 SER A CA 1
ATOM 544 C C . SER A 1 73 ? 2.686 -20.297 -4.676 1.00 93.44 73 SER A C 1
ATOM 546 O O . SER A 1 73 ? 2.193 -20.605 -5.761 1.00 93.44 73 SER A O 1
ATOM 548 N N . LEU A 1 74 ? 2.181 -20.747 -3.523 1.00 94.06 74 LEU A N 1
ATOM 549 C CA . LEU A 1 74 ? 0.988 -21.594 -3.415 1.00 94.06 74 LEU A CA 1
ATOM 550 C C . LEU A 1 74 ? -0.339 -20.811 -3.379 1.00 94.06 74 LEU A C 1
ATOM 552 O O . LEU A 1 74 ? -1.400 -21.433 -3.317 1.00 94.06 74 LEU A O 1
ATOM 556 N N . TYR A 1 75 ? -0.300 -19.476 -3.404 1.00 94.44 75 TYR A N 1
ATOM 557 C CA . TYR A 1 75 ? -1.473 -18.602 -3.302 1.00 94.44 75 TYR A CA 1
ATOM 558 C C . TYR A 1 75 ? -1.689 -17.797 -4.587 1.00 94.44 75 TYR A C 1
ATOM 560 O O . TYR A 1 75 ? -0.784 -17.605 -5.396 1.00 94.44 75 TYR A O 1
ATOM 568 N N . ASP A 1 76 ? -2.912 -17.306 -4.777 1.00 94.62 76 ASP A N 1
ATOM 569 C CA . ASP A 1 76 ? -3.309 -16.520 -5.949 1.00 94.62 76 ASP A CA 1
ATOM 570 C C . ASP A 1 76 ? -3.176 -15.002 -5.740 1.00 94.62 76 ASP A C 1
ATOM 572 O O . ASP A 1 76 ? -3.189 -14.243 -6.714 1.00 94.62 76 ASP A O 1
ATOM 576 N N . GLY A 1 77 ? -3.022 -14.539 -4.496 1.00 95.62 77 GLY A N 1
ATOM 577 C CA . GLY A 1 77 ? -2.884 -13.121 -4.190 1.00 95.62 77 GLY A CA 1
ATOM 578 C C . GLY A 1 77 ? -2.835 -12.772 -2.707 1.00 95.62 77 GLY A C 1
ATOM 579 O O . GLY A 1 77 ? -2.754 -13.626 -1.826 1.00 95.62 77 GLY A O 1
ATOM 580 N N . ILE A 1 78 ? -2.931 -11.468 -2.441 1.00 95.94 78 ILE A N 1
ATOM 581 C CA . ILE A 1 78 ? -3.034 -10.894 -1.096 1.00 95.94 78 ILE A CA 1
ATOM 582 C C . ILE A 1 78 ? -4.470 -10.462 -0.836 1.00 95.94 78 ILE A C 1
ATOM 584 O O . ILE A 1 78 ? -5.104 -9.833 -1.683 1.00 95.94 78 ILE A O 1
ATOM 588 N N . SER A 1 79 ? -4.966 -10.730 0.368 1.00 96.31 79 SER A N 1
ATOM 589 C CA . SER A 1 79 ? -6.219 -10.150 0.845 1.00 96.31 79 SER A CA 1
ATOM 590 C C . SER A 1 79 ? -5.963 -9.218 2.025 1.00 96.31 79 SER A C 1
ATOM 592 O O . SER A 1 79 ? -5.187 -9.545 2.920 1.00 96.31 79 SER A O 1
ATOM 594 N N . LEU A 1 80 ? -6.625 -8.059 2.043 1.00 94.69 80 LEU A N 1
ATOM 595 C CA . LEU A 1 80 ? -6.620 -7.154 3.194 1.00 94.69 80 LEU A CA 1
ATOM 596 C C . LEU A 1 80 ? -8.031 -6.695 3.547 1.00 94.69 80 LEU A C 1
ATOM 598 O O . LEU A 1 80 ? -8.859 -6.427 2.674 1.00 94.69 80 LEU A O 1
ATOM 602 N N . ARG A 1 81 ? -8.295 -6.560 4.846 1.00 95.56 81 ARG A N 1
ATOM 603 C CA . ARG A 1 81 ? -9.552 -6.018 5.365 1.00 95.56 81 ARG A CA 1
ATOM 604 C C . ARG A 1 81 ? -9.350 -4.565 5.774 1.00 95.56 81 ARG A C 1
ATOM 606 O O . ARG A 1 81 ? -8.505 -4.272 6.612 1.00 95.56 81 ARG A O 1
ATOM 613 N N . VAL A 1 82 ? -10.123 -3.656 5.185 1.00 96.19 82 VAL A N 1
ATOM 614 C CA . VAL A 1 82 ? -9.939 -2.207 5.355 1.00 96.19 82 VAL A CA 1
ATOM 615 C C . VAL A 1 82 ? -11.278 -1.479 5.438 1.00 96.19 82 VAL A C 1
ATOM 617 O O . VAL A 1 82 ? -12.239 -1.843 4.762 1.00 96.19 82 VAL A O 1
ATOM 620 N N . LYS A 1 83 ? -11.337 -0.434 6.264 1.00 96.12 83 LYS A N 1
ATOM 621 C CA . LYS A 1 83 ? -12.388 0.588 6.263 1.00 96.12 83 LYS A CA 1
ATOM 622 C C . LYS A 1 83 ? -11.723 1.905 5.893 1.00 96.12 83 LYS A C 1
ATOM 624 O O . LYS A 1 83 ? -10.744 2.278 6.533 1.00 96.12 83 LYS A O 1
ATOM 629 N N . GLY A 1 84 ? -12.220 2.572 4.859 1.00 95.94 84 GLY A N 1
ATOM 630 C CA . GLY A 1 84 ? -11.588 3.782 4.336 1.00 95.94 84 GLY A CA 1
ATOM 631 C C . GLY A 1 84 ? -12.544 4.956 4.222 1.00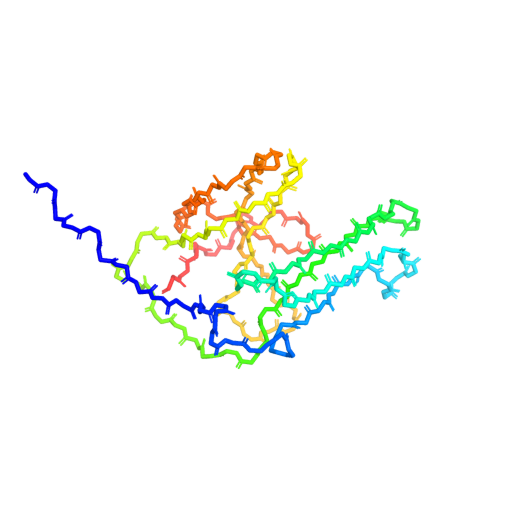 95.94 84 GLY A C 1
ATOM 632 O O . GLY A 1 84 ? -13.661 4.941 4.735 1.00 95.94 84 GLY A O 1
ATOM 633 N N . ASP A 1 85 ? -12.081 5.986 3.531 1.00 96.75 85 ASP A N 1
ATOM 634 C CA . ASP A 1 85 ? -12.752 7.275 3.371 1.00 96.75 85 ASP A CA 1
ATOM 635 C C . ASP A 1 85 ? -13.422 7.444 1.994 1.00 96.75 85 ASP A C 1
ATOM 637 O O . ASP A 1 85 ? -13.962 8.508 1.688 1.00 96.75 85 ASP A O 1
ATOM 641 N N . GLY A 1 86 ? -13.413 6.396 1.166 1.00 97.50 86 GLY A N 1
ATOM 642 C CA . GLY A 1 86 ? -13.937 6.420 -0.200 1.00 97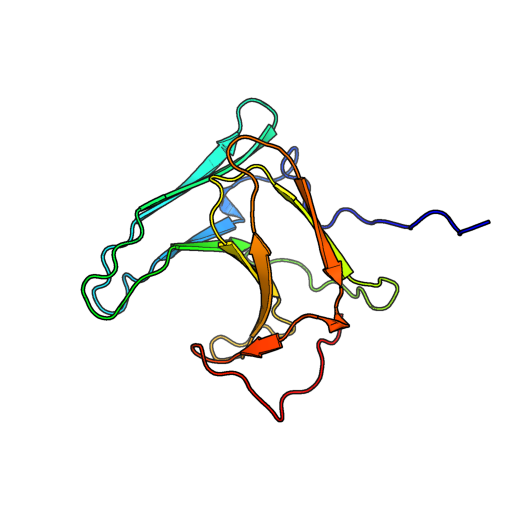.50 86 GLY A CA 1
ATOM 643 C C . GLY A 1 86 ? -12.887 6.735 -1.267 1.00 97.50 86 GLY A C 1
ATOM 644 O O . GLY A 1 86 ? -13.215 6.730 -2.452 1.00 97.50 86 GLY A O 1
ATOM 645 N N . LYS A 1 87 ? -11.634 7.014 -0.884 1.00 96.69 87 LYS A N 1
ATOM 646 C CA . LYS A 1 87 ? -10.554 7.290 -1.837 1.00 96.69 87 LYS A CA 1
ATOM 647 C C . LYS A 1 87 ? -9.932 6.010 -2.386 1.00 96.69 87 LYS A C 1
ATOM 649 O O . LYS A 1 87 ? -10.117 4.904 -1.862 1.00 96.69 87 LYS A O 1
ATOM 654 N N . GLN A 1 88 ? -9.162 6.203 -3.452 1.00 96.81 88 GLN A N 1
ATOM 655 C CA . GLN A 1 88 ? -8.285 5.194 -4.022 1.00 96.81 88 GLN A CA 1
ATOM 656 C C . GLN A 1 88 ? -6.950 5.156 -3.273 1.00 96.81 88 GLN A C 1
ATOM 658 O O . GLN A 1 88 ? -6.329 6.188 -3.023 1.00 96.81 88 GLN A O 1
ATOM 663 N N . TYR A 1 89 ? -6.500 3.944 -2.976 1.00 97.00 89 TYR A N 1
ATOM 664 C CA . TYR A 1 89 ? -5.210 3.631 -2.379 1.00 97.00 89 TYR A CA 1
ATOM 665 C C . TYR A 1 89 ? -4.473 2.631 -3.271 1.00 97.00 89 TYR A C 1
ATOM 667 O O . TYR A 1 89 ? -4.988 2.173 -4.295 1.00 97.00 89 TYR A O 1
ATOM 675 N N . LYS A 1 90 ? -3.244 2.294 -2.887 1.00 96.38 90 LYS A N 1
ATOM 676 C CA . LYS A 1 90 ? -2.474 1.228 -3.520 1.00 96.38 90 LYS A CA 1
ATOM 677 C C . LYS A 1 90 ? -1.842 0.332 -2.469 1.00 96.38 90 LYS A C 1
ATOM 679 O O . LYS A 1 90 ? -1.267 0.827 -1.503 1.00 96.38 90 LYS A O 1
ATOM 684 N N . LEU A 1 91 ? -1.934 -0.972 -2.694 1.00 96.88 91 LEU A N 1
ATOM 685 C CA . LEU A 1 91 ? -1.107 -1.962 -2.024 1.00 96.88 91 LEU A CA 1
ATOM 686 C C . LEU A 1 91 ? 0.211 -2.064 -2.793 1.00 96.88 91 LEU A C 1
ATOM 688 O O . LEU A 1 91 ? 0.207 -2.106 -4.025 1.00 96.88 91 LEU A O 1
ATOM 692 N N . ILE A 1 92 ? 1.329 -2.061 -2.074 1.00 94.75 92 ILE A N 1
ATOM 693 C CA . ILE A 1 92 ? 2.669 -2.102 -2.658 1.00 94.75 92 ILE A CA 1
ATOM 694 C C . ILE A 1 92 ? 3.396 -3.317 -2.099 1.00 94.75 92 ILE A C 1
ATOM 696 O O . ILE A 1 92 ? 3.498 -3.458 -0.883 1.00 94.75 92 ILE A O 1
ATOM 700 N N . LEU A 1 93 ? 3.918 -4.154 -2.990 1.00 93.69 93 LEU A N 1
ATOM 701 C CA . LEU A 1 93 ? 4.771 -5.287 -2.656 1.00 93.69 93 LEU A CA 1
ATOM 702 C C . LEU A 1 93 ? 6.179 -5.051 -3.201 1.00 93.69 93 LEU A C 1
ATOM 704 O O . LEU A 1 93 ? 6.364 -4.493 -4.289 1.00 93.69 93 LEU A O 1
ATOM 708 N N . LYS A 1 94 ? 7.172 -5.495 -2.434 1.00 90.44 94 LYS A N 1
ATOM 709 C CA . LYS A 1 94 ? 8.569 -5.579 -2.854 1.00 90.44 94 LYS A CA 1
ATOM 710 C C . LYS A 1 94 ? 9.034 -7.017 -2.695 1.00 90.44 94 LYS A C 1
ATOM 712 O O . LYS A 1 94 ? 8.746 -7.639 -1.679 1.00 90.44 94 LYS A O 1
ATOM 717 N N . THR A 1 95 ? 9.751 -7.509 -3.696 1.00 88.81 95 THR A N 1
ATOM 718 C CA . THR A 1 95 ? 10.349 -8.854 -3.719 1.00 88.81 95 THR A CA 1
ATOM 719 C C . THR A 1 95 ? 11.853 -8.823 -3.441 1.00 88.81 95 THR A C 1
ATOM 721 O O . THR A 1 95 ? 12.513 -9.854 -3.487 1.00 88.81 95 THR A O 1
ATOM 724 N N . ASP A 1 96 ? 12.404 -7.639 -3.171 1.00 81.31 96 ASP A N 1
ATOM 725 C CA . ASP A 1 96 ? 13.812 -7.405 -2.872 1.00 81.31 96 ASP A CA 1
ATOM 726 C C . ASP A 1 96 ? 13.974 -6.476 -1.658 1.00 81.31 96 ASP A C 1
ATOM 728 O O . ASP A 1 96 ? 13.043 -5.781 -1.232 1.00 81.31 96 ASP A O 1
ATOM 732 N N . SER A 1 97 ? 15.187 -6.461 -1.107 1.00 73.31 97 SER A N 1
ATOM 733 C CA . SER A 1 97 ? 15.606 -5.550 -0.039 1.00 73.31 97 SER A CA 1
ATOM 734 C C . SER A 1 97 ? 16.296 -4.286 -0.570 1.00 73.31 97 SER A C 1
ATOM 736 O O . SER A 1 97 ? 16.831 -3.498 0.214 1.00 73.31 97 SER A O 1
ATOM 738 N N . GLU A 1 98 ? 16.297 -4.054 -1.886 1.00 73.94 98 GLU A N 1
ATOM 739 C CA . GLU A 1 98 ? 17.070 -2.978 -2.496 1.00 73.94 98 GLU A CA 1
ATOM 740 C C . GLU A 1 98 ? 16.429 -1.615 -2.237 1.00 73.94 98 GLU A C 1
ATOM 742 O O . GLU A 1 98 ? 15.273 -1.355 -2.578 1.00 73.94 98 GLU A O 1
ATOM 747 N N . LEU A 1 99 ? 17.211 -0.678 -1.698 1.00 63.91 99 LEU A N 1
ATOM 748 C CA . LEU A 1 99 ? 16.777 0.705 -1.463 1.00 63.91 99 LEU A CA 1
ATOM 749 C C . LEU A 1 99 ? 16.312 1.420 -2.745 1.00 63.91 99 LEU A C 1
ATOM 751 O O . LEU A 1 99 ? 15.413 2.254 -2.679 1.00 63.91 99 LEU A O 1
ATOM 755 N N . ASN A 1 100 ? 16.880 1.063 -3.902 1.00 70.62 100 ASN A N 1
ATOM 756 C CA . ASN A 1 100 ? 16.530 1.608 -5.219 1.00 70.62 100 ASN A CA 1
ATOM 757 C C . ASN A 1 100 ? 15.812 0.592 -6.127 1.00 70.62 100 ASN A C 1
ATOM 759 O O . ASN A 1 100 ? 15.772 0.789 -7.340 1.00 70.62 100 ASN A O 1
ATOM 763 N N . GLY A 1 101 ? 15.227 -0.461 -5.552 1.00 82.44 101 GLY A N 1
ATOM 764 C CA . GLY A 1 101 ? 14.398 -1.412 -6.291 1.00 82.44 101 GLY A CA 1
ATOM 765 C C . GLY A 1 101 ? 13.081 -0.794 -6.775 1.00 82.44 101 GLY A C 1
ATOM 766 O O . GLY A 1 101 ? 12.605 0.227 -6.259 1.00 82.44 101 GLY A O 1
ATOM 767 N N . PHE A 1 102 ? 12.467 -1.424 -7.774 1.00 91.50 102 PHE A N 1
ATOM 768 C CA . PHE A 1 102 ? 11.099 -1.112 -8.178 1.00 91.50 102 PHE A CA 1
ATOM 769 C C . PHE A 1 102 ? 10.092 -1.822 -7.262 1.00 91.50 102 PHE A C 1
ATOM 771 O O . PHE A 1 102 ? 10.448 -2.483 -6.291 1.00 91.50 102 PHE A O 1
ATOM 778 N N . SER A 1 103 ? 8.804 -1.599 -7.499 1.00 94.06 103 SER A N 1
ATOM 779 C CA . SER A 1 103 ? 7.739 -2.149 -6.659 1.00 94.06 103 SER A CA 1
ATOM 780 C C . SER A 1 103 ? 6.574 -2.624 -7.502 1.00 94.06 103 SER A C 1
ATOM 782 O O . SER A 1 103 ? 6.303 -2.053 -8.555 1.00 94.06 103 SER A O 1
ATOM 784 N N . TYR A 1 104 ? 5.849 -3.612 -7.008 1.00 96.25 104 TYR A N 1
ATOM 785 C CA . TYR A 1 104 ? 4.619 -4.100 -7.609 1.00 96.25 104 TYR A CA 1
ATOM 786 C C . TYR A 1 104 ? 3.444 -3.405 -6.930 1.00 96.25 104 TYR A C 1
ATOM 788 O O . TYR A 1 104 ? 3.338 -3.421 -5.705 1.00 96.25 104 TYR A O 1
ATOM 796 N N . GLN A 1 105 ? 2.581 -2.745 -7.703 1.00 97.25 105 GLN A N 1
ATOM 797 C CA . GLN A 1 105 ? 1.501 -1.915 -7.162 1.00 97.25 105 GLN A CA 1
ATOM 798 C C . GLN A 1 105 ? 0.138 -2.404 -7.641 1.00 97.25 105 GLN A C 1
ATOM 800 O O . GLN A 1 105 ? -0.073 -2.566 -8.842 1.00 97.25 105 GLN A O 1
ATOM 805 N N . PHE A 1 106 ? -0.792 -2.560 -6.702 1.00 98.25 106 PHE A N 1
ATOM 806 C CA . PHE A 1 106 ? -2.187 -2.894 -6.967 1.00 98.25 106 PHE A CA 1
ATOM 807 C C . PHE A 1 106 ? -3.096 -1.767 -6.450 1.00 98.25 106 PHE A C 1
ATOM 809 O O . PHE A 1 106 ? -3.129 -1.521 -5.237 1.00 98.25 106 PHE A O 1
ATOM 816 N N . PRO A 1 107 ? -3.795 -1.026 -7.328 1.00 97.75 107 PRO A N 1
ATOM 817 C CA . PRO A 1 107 ? -4.726 0.014 -6.909 1.00 97.75 107 PRO A CA 1
ATOM 818 C C . PRO A 1 107 ? -6.045 -0.589 -6.413 1.00 97.75 107 PRO A C 1
ATOM 820 O O . PRO A 1 107 ? -6.557 -1.541 -6.987 1.00 97.75 107 PRO A O 1
ATOM 823 N N . PHE A 1 108 ? -6.648 0.012 -5.391 1.00 98.12 108 PHE A N 1
ATOM 824 C CA . PHE A 1 108 ? -7.990 -0.354 -4.935 1.00 98.12 108 PHE A CA 1
ATOM 825 C C . PHE A 1 108 ? -8.743 0.866 -4.406 1.00 98.12 108 PHE A C 1
ATOM 827 O O . PHE A 1 108 ? -8.140 1.838 -3.954 1.00 98.12 108 PHE A O 1
ATOM 834 N N . VAL A 1 109 ? -10.074 0.817 -4.449 1.00 98.00 109 VAL A N 1
ATOM 835 C CA . VAL A 1 109 ? -10.949 1.886 -3.948 1.00 98.00 109 VAL A CA 1
ATOM 836 C C . VAL A 1 109 ? -11.604 1.434 -2.650 1.00 98.00 109 VAL A C 1
ATOM 838 O O . VAL A 1 109 ? -12.150 0.334 -2.569 1.00 98.00 109 VAL A O 1
ATOM 841 N N . THR A 1 110 ? -11.545 2.279 -1.623 1.00 97.81 110 THR A N 1
ATOM 842 C CA . THR A 1 110 ? -12.236 2.012 -0.356 1.00 97.81 110 THR A CA 1
ATOM 843 C C . THR A 1 110 ? -13.700 2.429 -0.418 1.00 97.81 110 THR A C 1
ATOM 845 O O . THR A 1 110 ? -14.100 3.238 -1.252 1.00 97.81 110 THR A O 1
ATOM 848 N N . LYS A 1 111 ? -14.522 1.898 0.490 1.00 97.31 111 LYS A N 1
ATOM 849 C CA . LYS A 1 111 ? -15.869 2.422 0.731 1.00 97.31 111 LYS A CA 1
ATOM 850 C C . LYS A 1 111 ? -15.835 3.314 1.960 1.00 97.31 111 LYS A C 1
ATOM 852 O O . LYS A 1 111 ? -15.306 2.906 2.994 1.00 97.31 111 LYS A O 1
ATOM 857 N N . LYS A 1 112 ? -16.405 4.514 1.835 1.00 97.62 112 LYS A N 1
ATOM 858 C CA . LYS A 1 112 ? -16.482 5.471 2.937 1.00 97.62 112 LYS A CA 1
ATOM 859 C C . LYS A 1 112 ? -17.218 4.843 4.121 1.00 97.62 112 LYS A C 1
ATOM 861 O O . LYS A 1 112 ? -18.343 4.377 3.961 1.00 97.62 112 LYS A O 1
ATOM 866 N N . ASP A 1 113 ? -16.553 4.822 5.272 1.00 95.56 113 ASP A N 1
ATOM 867 C CA . ASP A 1 113 ? -17.072 4.350 6.560 1.00 95.56 113 ASP A CA 1
ATOM 868 C C . ASP A 1 113 ? -17.583 2.894 6.565 1.00 95.56 113 ASP A C 1
ATOM 870 O O . ASP A 1 113 ? -18.266 2.473 7.498 1.00 95.56 113 ASP A O 1
ATOM 874 N N . ALA A 1 114 ? -17.199 2.084 5.570 1.00 96.81 114 ALA A N 1
ATOM 875 C CA . ALA A 1 114 ? -17.609 0.688 5.451 1.00 96.81 114 ALA A CA 1
ATOM 876 C C . ALA A 1 114 ? -16.409 -0.254 5.305 1.00 96.81 114 ALA A C 1
ATOM 878 O O . ALA A 1 114 ? -15.491 -0.015 4.517 1.00 96.81 114 ALA A O 1
ATOM 879 N N . TRP A 1 115 ? -16.441 -1.355 6.057 1.00 96.38 115 TRP A N 1
ATOM 880 C CA . TRP A 1 115 ? -15.461 -2.428 5.928 1.00 96.38 115 TRP A CA 1
ATOM 881 C C . TRP A 1 115 ? -15.624 -3.155 4.595 1.00 96.38 115 TRP A C 1
ATOM 883 O O . TRP A 1 115 ? -16.728 -3.555 4.224 1.00 96.38 115 TRP A O 1
ATOM 893 N N . ILE A 1 116 ? -14.504 -3.376 3.918 1.00 97.44 116 ILE A N 1
ATOM 894 C CA . ILE A 1 116 ? -14.401 -4.224 2.735 1.00 97.44 116 ILE A CA 1
ATOM 895 C C . ILE A 1 116 ? -13.219 -5.179 2.874 1.00 97.44 116 ILE A C 1
ATOM 897 O O . ILE A 1 116 ? -12.264 -4.905 3.606 1.00 97.44 116 ILE A O 1
ATOM 901 N N . THR A 1 117 ? -13.282 -6.276 2.128 1.00 97.50 117 THR A N 1
ATOM 902 C CA . THR A 1 117 ? -12.130 -7.136 1.865 1.00 97.50 117 THR A CA 1
ATOM 903 C C . THR A 1 117 ? -11.665 -6.853 0.446 1.00 97.50 117 THR A C 1
ATOM 905 O O . THR A 1 117 ? -12.433 -7.006 -0.502 1.00 97.50 117 THR A O 1
ATOM 908 N N . VAL A 1 118 ? -10.430 -6.385 0.309 1.00 97.69 118 VAL A N 1
ATOM 909 C CA . VAL A 1 118 ? -9.769 -6.211 -0.983 1.00 97.69 118 VAL A CA 1
ATOM 910 C C . VAL A 1 118 ? -9.032 -7.503 -1.282 1.00 97.69 118 VAL A C 1
ATOM 912 O O . VAL A 1 118 ? -8.209 -7.928 -0.475 1.00 97.69 118 VAL A O 1
ATOM 915 N N . HIS A 1 119 ? -9.324 -8.101 -2.432 1.00 97.12 119 HIS A N 1
ATOM 916 C CA . HIS A 1 119 ? -8.566 -9.216 -2.982 1.00 97.12 119 HIS A CA 1
ATOM 917 C C . HIS A 1 119 ? -7.678 -8.665 -4.096 1.00 97.12 119 HIS A C 1
ATOM 919 O O . HIS A 1 119 ? -8.185 -8.037 -5.023 1.00 97.12 119 HIS A O 1
ATOM 925 N N . ALA A 1 120 ? -6.370 -8.862 -3.972 1.00 97.75 120 ALA A N 1
ATOM 926 C CA . ALA A 1 120 ? -5.355 -8.388 -4.900 1.00 97.75 120 ALA A CA 1
ATOM 927 C C . ALA A 1 120 ? -4.625 -9.600 -5.500 1.00 97.75 120 ALA A C 1
ATOM 929 O O . ALA A 1 120 ? -3.657 -10.077 -4.896 1.00 97.75 120 ALA A O 1
ATOM 930 N N . PRO A 1 121 ? -5.091 -10.139 -6.643 1.00 97.50 121 PRO A N 1
ATOM 931 C CA . PRO A 1 121 ? -4.428 -11.251 -7.316 1.00 97.50 121 PRO A CA 1
ATOM 932 C C . PRO A 1 121 ? -3.013 -10.865 -7.746 1.00 97.50 121 PRO A C 1
ATOM 934 O O . PRO A 1 121 ? -2.807 -9.766 -8.263 1.00 97.50 121 PRO A O 1
ATOM 937 N N . PHE A 1 122 ? -2.036 -11.761 -7.590 1.00 97.19 122 PHE A N 1
ATOM 938 C CA . PHE A 1 122 ? -0.632 -11.466 -7.910 1.00 97.19 122 PHE A CA 1
ATOM 939 C C . PHE A 1 122 ? -0.433 -11.032 -9.368 1.00 97.19 122 PHE A C 1
ATOM 941 O O . PHE A 1 122 ? 0.333 -10.111 -9.645 1.00 97.19 122 PHE A O 1
ATOM 948 N N . GLN A 1 123 ? -1.196 -11.626 -10.288 1.00 96.69 123 GLN A N 1
ATOM 949 C CA . GLN A 1 123 ? -1.177 -11.297 -11.717 1.00 96.69 123 GLN A CA 1
ATOM 950 C C . GLN A 1 123 ? -1.674 -9.880 -12.058 1.00 96.69 123 GLN A C 1
ATOM 952 O O . GLN A 1 123 ? -1.441 -9.411 -13.168 1.00 96.69 123 GLN A O 1
ATOM 957 N N . GLU A 1 124 ? -2.374 -9.199 -11.144 1.00 97.56 124 GLU A N 1
ATOM 958 C CA . GLU A 1 124 ? -2.900 -7.843 -11.365 1.00 97.56 124 GLU A CA 1
ATOM 959 C C . GLU A 1 124 ? -1.969 -6.743 -10.832 1.00 97.56 124 GLU A C 1
ATOM 961 O O . GLU A 1 124 ? -2.242 -5.551 -11.000 1.00 97.56 124 GLU A O 1
ATOM 966 N N . PHE A 1 125 ? -0.853 -7.108 -10.198 1.00 97.75 125 PHE A N 1
ATOM 967 C CA . PHE A 1 125 ? 0.123 -6.126 -9.752 1.00 97.75 125 PHE A CA 1
ATOM 968 C C . PHE A 1 125 ? 0.960 -5.590 -10.913 1.00 97.75 125 PHE A C 1
ATOM 970 O O . PHE A 1 125 ? 1.511 -6.336 -11.718 1.00 97.75 125 PHE A O 1
ATOM 977 N N . ILE A 1 126 ? 1.136 -4.268 -10.939 1.00 97.00 126 ILE A N 1
ATOM 978 C CA . ILE A 1 126 ? 1.871 -3.579 -12.001 1.00 97.00 126 ILE A CA 1
ATOM 979 C C . ILE A 1 126 ? 3.251 -3.151 -11.479 1.00 97.00 126 ILE A C 1
ATOM 981 O O . ILE A 1 126 ? 3.305 -2.404 -10.491 1.00 97.00 126 ILE A O 1
ATOM 985 N N . PRO A 1 127 ? 4.361 -3.551 -12.127 1.00 96.38 127 PRO A N 1
ATOM 986 C CA . PRO A 1 127 ? 5.699 -3.119 -11.744 1.00 96.38 127 PRO A CA 1
ATOM 987 C C . PRO A 1 127 ? 5.898 -1.629 -12.041 1.00 96.38 127 PRO A C 1
ATOM 989 O O . PRO A 1 127 ? 5.618 -1.132 -13.137 1.00 96.38 127 PRO A O 1
ATOM 992 N N . ARG A 1 128 ? 6.380 -0.890 -11.040 1.00 94.69 128 ARG A N 1
ATOM 993 C CA . ARG A 1 128 ? 6.604 0.554 -11.106 1.00 94.69 128 ARG A CA 1
ATOM 994 C C . ARG A 1 128 ? 7.875 0.984 -10.395 1.00 94.69 128 ARG A C 1
ATOM 996 O O . ARG A 1 128 ? 8.113 0.607 -9.246 1.00 94.69 128 ARG A O 1
ATOM 1003 N N . PHE A 1 129 ? 8.612 1.890 -11.031 1.00 91.19 129 PHE A N 1
ATOM 1004 C CA . PHE A 1 129 ? 9.767 2.576 -10.457 1.00 91.19 129 PHE A CA 1
ATOM 1005 C C . PHE A 1 129 ? 9.563 4.086 -10.529 1.00 91.19 129 PHE A C 1
ATOM 1007 O O . PHE A 1 129 ? 9.303 4.633 -11.598 1.00 91.19 129 PHE A O 1
ATOM 1014 N N . ARG A 1 130 ? 9.635 4.768 -9.377 1.00 84.25 130 ARG A N 1
ATOM 1015 C CA . ARG A 1 130 ? 9.469 6.234 -9.274 1.00 84.25 130 ARG A CA 1
ATOM 1016 C C . ARG A 1 130 ? 8.231 6.774 -10.019 1.00 84.25 130 ARG A C 1
ATOM 1018 O O . ARG A 1 130 ? 8.268 7.829 -10.637 1.00 84.25 130 ARG A O 1
ATOM 1025 N N . GLY A 1 131 ? 7.126 6.026 -9.962 1.00 84.12 131 GLY A N 1
ATOM 1026 C CA . GLY A 1 131 ? 5.845 6.375 -10.590 1.00 84.12 131 GLY A CA 1
ATOM 1027 C C . GLY A 1 131 ? 5.653 5.854 -12.020 1.00 84.12 131 GLY A C 1
ATOM 1028 O O . GLY A 1 131 ? 4.508 5.631 -12.421 1.00 84.12 131 GLY A O 1
ATOM 1029 N N . ALA A 1 132 ? 6.730 5.570 -12.754 1.00 90.44 132 ALA A N 1
ATOM 1030 C CA . ALA A 1 132 ? 6.665 5.026 -14.110 1.00 90.44 132 ALA A CA 1
ATOM 1031 C C . ALA A 1 132 ? 6.346 3.524 -14.101 1.00 90.44 132 ALA A C 1
ATOM 1033 O O . ALA A 1 132 ? 6.819 2.803 -13.224 1.00 90.44 132 ALA A O 1
ATOM 1034 N N . VAL A 1 133 ? 5.548 3.062 -15.070 1.00 94.81 133 VAL A N 1
ATOM 1035 C CA . VAL A 1 133 ? 5.351 1.626 -15.341 1.00 94.81 133 VAL A CA 1
ATOM 1036 C C . VAL A 1 133 ? 6.609 1.081 -16.004 1.00 94.81 133 VAL A C 1
ATOM 1038 O O . VAL A 1 133 ? 7.153 1.728 -16.896 1.00 94.81 133 VAL A O 1
ATOM 1041 N N . LEU A 1 134 ? 7.053 -0.099 -15.580 1.00 93.50 134 LEU A N 1
ATOM 1042 C CA . LEU A 1 134 ? 8.145 -0.818 -16.229 1.00 93.50 134 LEU A CA 1
ATOM 1043 C C . LEU A 1 134 ? 7.558 -1.869 -17.174 1.00 93.50 134 LEU A C 1
ATOM 1045 O O . LEU A 1 134 ? 6.897 -2.792 -16.710 1.00 93.50 134 LEU A O 1
ATOM 1049 N N . SER A 1 135 ? 7.780 -1.733 -18.482 1.00 90.94 135 SER A N 1
ATOM 1050 C CA . SER A 1 135 ? 7.309 -2.717 -19.472 1.00 90.94 135 SER A CA 1
ATOM 1051 C C . SER A 1 135 ? 8.100 -4.022 -19.428 1.00 90.94 135 SER A C 1
ATOM 1053 O O . SER A 1 135 ? 7.533 -5.083 -19.662 1.00 90.94 135 SER A O 1
ATOM 1055 N N . ASP A 1 136 ? 9.389 -3.933 -19.098 1.00 91.62 136 ASP A N 1
ATOM 1056 C CA . ASP A 1 136 ? 10.341 -5.042 -19.234 1.00 91.62 136 ASP A CA 1
ATOM 1057 C C . ASP A 1 136 ? 10.677 -5.691 -17.881 1.00 91.62 136 ASP A C 1
ATOM 1059 O O . ASP A 1 136 ? 11.573 -6.528 -17.782 1.00 91.62 136 ASP A O 1
ATOM 1063 N N . ALA A 1 137 ? 9.982 -5.285 -16.814 1.00 91.50 137 ALA A N 1
ATOM 1064 C CA . ALA A 1 137 ? 10.138 -5.907 -15.509 1.00 91.50 137 ALA A CA 1
ATOM 1065 C C . ALA A 1 137 ? 9.523 -7.319 -15.514 1.00 91.50 137 ALA A C 1
ATOM 1067 O O . ALA A 1 137 ? 8.474 -7.525 -16.133 1.00 91.50 137 ALA A O 1
ATOM 1068 N N . PRO A 1 138 ? 10.134 -8.289 -14.808 1.00 92.38 138 PRO A N 1
ATOM 1069 C CA . PRO A 1 138 ? 9.523 -9.598 -14.630 1.00 92.38 138 PRO A CA 1
ATOM 1070 C C . PRO A 1 138 ? 8.160 -9.475 -13.922 1.00 92.38 138 PRO A C 1
ATOM 1072 O O . PRO A 1 138 ? 7.902 -8.479 -13.239 1.00 92.38 138 PRO A O 1
ATOM 1075 N N . PRO A 1 139 ? 7.269 -10.471 -14.069 1.00 92.31 139 PRO A N 1
ATOM 1076 C CA . PRO A 1 139 ? 6.062 -10.537 -13.257 1.00 92.31 139 PRO A CA 1
ATOM 1077 C C . PRO A 1 139 ? 6.422 -10.682 -11.772 1.00 92.31 139 PRO A C 1
ATOM 1079 O O . PRO A 1 139 ? 7.510 -11.148 -11.424 1.00 92.31 139 PRO A O 1
ATOM 1082 N N . LEU A 1 140 ? 5.483 -10.306 -10.898 1.00 94.50 140 LEU A N 1
ATOM 1083 C CA . LEU A 1 140 ? 5.617 -10.517 -9.459 1.00 94.50 140 LEU A CA 1
ATOM 1084 C C . LEU A 1 140 ? 5.899 -12.002 -9.183 1.00 94.50 140 LEU A C 1
ATOM 1086 O O . LEU A 1 140 ? 5.128 -12.858 -9.611 1.00 94.50 140 LEU A O 1
ATOM 1090 N N . ASN A 1 141 ? 6.994 -12.278 -8.471 1.00 93.12 141 ASN A N 1
ATOM 1091 C CA . ASN A 1 141 ? 7.317 -13.601 -7.948 1.00 93.12 141 ASN A CA 1
ATOM 1092 C C . ASN A 1 141 ? 6.837 -13.665 -6.486 1.00 93.12 141 ASN A C 1
ATOM 1094 O O . ASN A 1 141 ? 7.472 -13.017 -5.648 1.00 93.12 141 ASN A O 1
ATOM 1098 N N . PRO A 1 142 ? 5.690 -14.309 -6.212 1.00 90.31 142 PRO A N 1
ATOM 1099 C CA . PRO A 1 142 ? 5.054 -14.313 -4.897 1.00 90.31 142 PRO A CA 1
ATOM 1100 C C . PRO A 1 142 ? 5.783 -15.162 -3.854 1.00 90.31 142 PRO A C 1
ATOM 1102 O O . PRO A 1 142 ? 6.393 -16.190 -4.216 1.00 90.31 142 PRO A O 1
#

pLDDT: mean 88.73, std 10.89, range [40.22, 98.25]

Sequence (142 aa):
MALPKQEIVLVDFHNTTVPVWRVVNDTVMGGISESTMTNGEQGGVVFSGTVSLKNFGGFCSVHLHNTAVHDLSLYDGISLRVKGDGKQYKLILKTDSELNGFSYQFPFVTKKDAWITVHAPFQEFIPRFRGAVLSDAPPLNP

Secondary structure (DSSP, 8-state):
-PPP-----S--TTS--GGGEEEEESGGGT---EEEEEE-BTBSEEEEEE---TTT---EEEEE-SPPP---TTSSEEEEEEEB-S-EEEEEE-SS--TT--EEEEEEEPBBTBEEEEEEEGGG-EEEETTEE-SSSPPP--

Foldseek 3Di:
DDDPADDDDPDFQQPDDCVQKDKDKPPPQPFDWDWDWAADPVGDIDIDTDFDLPRPGIDIDIDRPDDDQDQPVVHFFDKDKDADQFAKDWDWDDNDPDPQAWIWIDIDTHDGRDIDIDTDGQQRTFTDGPRDTDPPDDGDRD

Radius of gyration: 16.11 Å; chains: 1; bounding box: 35×50×39 Å